Protein AF-A0A7X9I6V5-F1 (afdb_monomer_lite)

Radius of gyration: 18.68 Å; chains: 1; bounding box: 33×69×33 Å

Foldseek 3Di:
DDDPPDPPPDPVVVVVVVVVVVVDALLDLVLLVVLLVV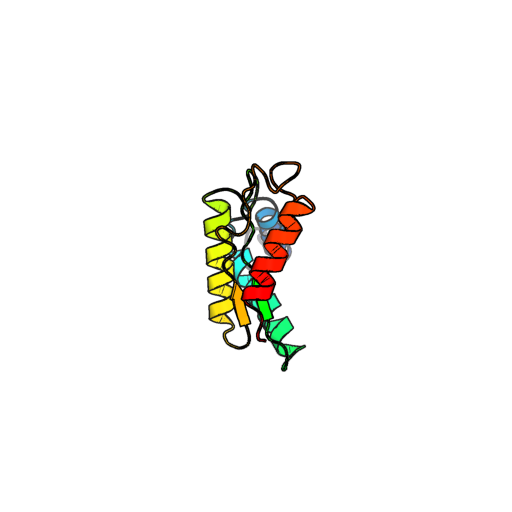VLVCCVVCVPDQAEQEQAAAFPDDCNYDPSSVNNLVSSVVSQVVNDPSYDYDYNPPLDDLVPQAPHRHHGDPNSVVSVVVSVVVVDDD

Structure (mmCIF, N/CA/C/O backbone):
data_AF-A0A7X9I6V5-F1
#
_entry.id   AF-A0A7X9I6V5-F1
#
loop_
_atom_site.group_PDB
_atom_site.id
_atom_site.type_symbol
_atom_site.label_atom_id
_atom_site.label_alt_id
_atom_site.label_comp_id
_atom_site.label_asym_id
_atom_site.label_entity_id
_atom_site.label_seq_id
_ato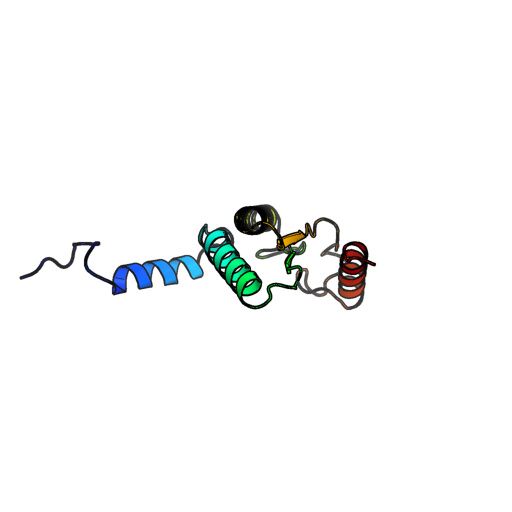m_site.pdbx_PDB_ins_code
_atom_site.Cartn_x
_atom_site.Cartn_y
_atom_site.Cartn_z
_atom_site.occupancy
_atom_site.B_iso_or_equiv
_atom_site.auth_seq_id
_atom_site.auth_comp_id
_atom_site.auth_asym_id
_atom_site.auth_atom_id
_atom_site.pdbx_PDB_model_num
ATOM 1 N N . MET A 1 1 ? -5.357 53.807 0.849 1.00 39.34 1 MET A N 1
ATOM 2 C CA . MET A 1 1 ? -4.811 52.724 0.004 1.00 39.34 1 MET A CA 1
ATOM 3 C C . MET A 1 1 ? -4.428 51.590 0.936 1.00 39.34 1 MET A C 1
ATOM 5 O O . MET A 1 1 ? -3.687 51.836 1.874 1.00 39.34 1 MET A O 1
ATOM 9 N N . LYS A 1 2 ? -5.059 50.422 0.787 1.00 41.31 2 LYS A N 1
ATOM 10 C CA . LYS A 1 2 ? -4.875 49.262 1.670 1.00 41.31 2 LYS A CA 1
ATOM 11 C C . LYS A 1 2 ? -3.719 48.432 1.102 1.00 41.31 2 LYS A C 1
ATOM 13 O O . LYS A 1 2 ? -3.778 48.085 -0.073 1.00 41.31 2 LYS A O 1
ATOM 18 N N . ASN A 1 3 ? -2.673 48.203 1.897 1.00 32.75 3 ASN A N 1
ATOM 19 C CA . ASN A 1 3 ? -1.486 47.448 1.487 1.00 32.75 3 ASN A CA 1
ATOM 20 C C . ASN A 1 3 ? -1.886 46.034 1.041 1.00 32.75 3 ASN A C 1
ATOM 22 O O . ASN A 1 3 ? -2.624 45.350 1.747 1.00 32.75 3 ASN A O 1
ATOM 26 N N . ILE A 1 4 ? -1.419 45.635 -0.142 1.00 41.34 4 ILE A N 1
ATOM 27 C CA . ILE A 1 4 ? -1.710 44.349 -0.801 1.00 41.34 4 ILE A CA 1
ATOM 28 C C . ILE A 1 4 ? -0.804 43.216 -0.266 1.00 41.34 4 ILE A C 1
ATOM 30 O O . ILE A 1 4 ? -1.019 42.052 -0.589 1.00 41.34 4 ILE A O 1
ATOM 34 N N . ASP A 1 5 ? 0.131 43.539 0.631 1.00 47.31 5 ASP A N 1
ATOM 35 C CA . ASP A 1 5 ? 1.175 42.627 1.117 1.00 47.31 5 ASP A CA 1
ATOM 36 C C . ASP A 1 5 ? 0.881 42.004 2.497 1.00 47.31 5 ASP A C 1
ATOM 38 O O . ASP A 1 5 ? 1.791 41.493 3.144 1.00 47.31 5 ASP A O 1
ATOM 42 N N . ASP A 1 6 ? -0.368 42.046 2.978 1.00 43.84 6 ASP A N 1
ATOM 43 C CA . ASP A 1 6 ? -0.767 41.335 4.203 1.00 43.84 6 ASP A CA 1
ATOM 44 C C . ASP A 1 6 ? -1.229 39.898 3.867 1.00 43.84 6 ASP A C 1
ATOM 46 O O . ASP A 1 6 ? -2.333 39.718 3.328 1.00 43.84 6 ASP A O 1
ATOM 50 N N . PRO A 1 7 ? -0.427 38.862 4.190 1.00 45.81 7 PRO A N 1
ATOM 51 C CA . PRO A 1 7 ? -0.735 37.471 3.864 1.00 45.81 7 PRO A CA 1
ATOM 52 C C . PRO A 1 7 ? -1.932 36.901 4.641 1.00 45.81 7 PRO A C 1
ATOM 54 O O . PRO A 1 7 ?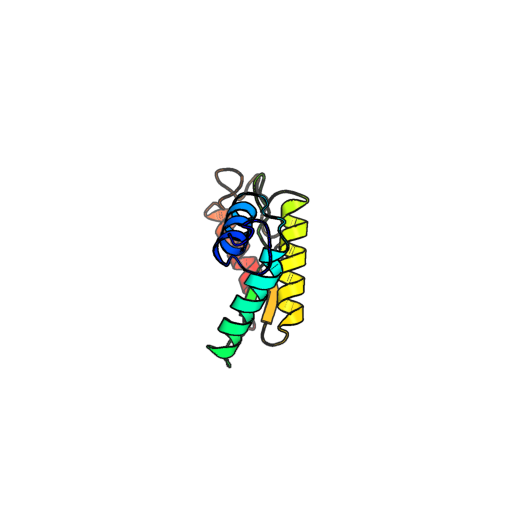 -2.369 35.796 4.332 1.00 45.81 7 PRO A O 1
ATOM 57 N N . HIS A 1 8 ? -2.503 37.626 5.610 1.00 45.81 8 HIS A N 1
ATOM 58 C CA . HIS A 1 8 ? -3.627 37.138 6.415 1.00 45.81 8 HIS A CA 1
ATOM 59 C C . HIS A 1 8 ? -5.012 37.533 5.888 1.00 45.81 8 HIS A C 1
ATOM 61 O O . HIS A 1 8 ? -6.016 37.198 6.514 1.00 45.81 8 HIS A O 1
ATOM 67 N N . THR A 1 9 ? -5.111 38.231 4.748 1.00 46.53 9 THR A N 1
ATOM 68 C CA . THR A 1 9 ? -6.411 38.760 4.279 1.00 46.53 9 THR A CA 1
ATOM 69 C C . THR A 1 9 ? -6.797 38.408 2.845 1.00 46.53 9 THR A C 1
ATOM 71 O O . THR A 1 9 ? -7.860 38.835 2.389 1.00 46.53 9 THR A O 1
ATOM 74 N N . ASN A 1 10 ? -5.997 37.607 2.132 1.00 38.09 10 ASN A N 1
ATOM 75 C CA . ASN A 1 10 ? -6.281 37.263 0.741 1.00 38.09 10 ASN A CA 1
ATOM 76 C C . ASN A 1 10 ? -6.536 35.751 0.552 1.00 38.09 10 ASN A C 1
ATOM 78 O O . ASN A 1 10 ? -5.581 34.991 0.381 1.00 38.09 10 ASN A O 1
ATOM 82 N N . PRO A 1 11 ? -7.807 35.297 0.510 1.00 46.66 11 PRO A N 1
ATOM 83 C CA . PRO A 1 11 ? -8.146 33.876 0.349 1.00 46.66 11 PRO A CA 1
ATOM 84 C C . PRO A 1 11 ? -7.688 33.291 -1.000 1.00 46.66 11 PRO A C 1
ATOM 86 O O . PRO A 1 11 ? -7.645 32.076 -1.180 1.00 46.66 11 PRO A O 1
ATOM 89 N N . ILE A 1 12 ? -7.305 34.144 -1.955 1.00 46.47 12 ILE A N 1
ATOM 90 C CA . ILE A 1 12 ? -6.786 33.740 -3.265 1.00 46.47 12 ILE A CA 1
ATOM 91 C C . ILE A 1 12 ? -5.308 33.310 -3.163 1.00 46.47 12 ILE A C 1
ATOM 93 O O . ILE A 1 12 ? -4.855 32.476 -3.949 1.00 46.47 12 ILE A O 1
ATOM 97 N N . PHE A 1 13 ? -4.561 33.815 -2.171 1.00 42.44 13 PHE A N 1
ATOM 98 C CA . PHE A 1 13 ? -3.150 33.469 -1.971 1.00 42.44 13 PHE A CA 1
ATOM 99 C C . PHE A 1 13 ? -2.994 32.070 -1.354 1.00 42.44 13 PHE A C 1
ATOM 101 O O . PHE A 1 13 ? -2.202 31.272 -1.853 1.00 42.44 13 PHE A O 1
ATOM 108 N N . GLU A 1 14 ? -3.829 31.710 -0.370 1.00 46.50 14 GLU A N 1
ATOM 109 C CA . GLU A 1 14 ? -3.887 30.340 0.173 1.00 46.50 14 GLU A CA 1
ATOM 110 C C . GLU A 1 14 ? -4.266 29.309 -0.901 1.00 46.50 14 GLU A C 1
ATOM 112 O O . GLU A 1 14 ? -3.618 28.268 -1.020 1.00 46.50 14 GLU A O 1
ATOM 117 N N . TYR A 1 15 ? -5.248 29.624 -1.753 1.00 38.84 15 TYR A N 1
ATOM 118 C CA . TYR A 1 15 ? -5.674 28.733 -2.840 1.00 38.84 15 TYR A CA 1
ATOM 119 C C . TYR A 1 15 ? -4.604 28.558 -3.934 1.00 38.84 15 TYR A C 1
ATOM 121 O O . TYR A 1 15 ? -4.494 27.494 -4.550 1.00 38.84 15 TYR A O 1
ATOM 129 N N . SER A 1 16 ? -3.811 29.601 -4.196 1.00 38.09 16 SER A N 1
ATOM 130 C CA . SER A 1 16 ? -2.712 29.576 -5.168 1.00 38.09 16 SER A CA 1
ATOM 131 C C . SER A 1 16 ? -1.530 28.744 -4.671 1.00 38.09 16 SER A C 1
ATOM 133 O O . SER A 1 16 ? -0.980 27.947 -5.431 1.00 38.09 16 SER A O 1
ATOM 135 N N . VAL A 1 17 ? -1.173 28.869 -3.387 1.00 47.75 17 VAL A N 1
ATOM 136 C CA . VAL A 1 17 ? -0.153 28.010 -2.773 1.00 47.75 17 VAL A CA 1
ATOM 137 C C . VAL A 1 17 ? -0.625 26.560 -2.816 1.00 47.75 17 VAL A C 1
ATOM 139 O O . VAL A 1 17 ? 0.104 25.728 -3.343 1.00 47.75 17 VAL A O 1
ATOM 142 N N . GLN A 1 18 ? -1.867 26.264 -2.406 1.00 45.59 18 GLN A N 1
ATOM 143 C CA . GLN A 1 18 ? -2.429 24.906 -2.453 1.00 45.59 18 GLN A CA 1
ATOM 144 C C . GLN A 1 18 ? -2.374 24.270 -3.850 1.00 45.59 18 GLN A C 1
ATOM 146 O O . GLN A 1 18 ? -2.016 23.100 -3.962 1.00 45.59 18 GLN A O 1
ATOM 151 N N . ARG A 1 19 ? -2.648 25.023 -4.926 1.00 43.41 19 ARG A N 1
ATOM 152 C CA . ARG A 1 19 ? -2.554 24.489 -6.298 1.00 43.41 19 ARG A CA 1
ATOM 153 C C . ARG A 1 19 ? -1.122 24.277 -6.790 1.00 43.41 19 ARG A C 1
ATOM 155 O O . ARG A 1 19 ? -0.899 23.312 -7.517 1.00 43.41 19 ARG A O 1
ATOM 162 N N . ASN A 1 20 ? -0.155 25.087 -6.359 1.00 40.56 20 ASN A N 1
ATOM 163 C CA . ASN A 1 20 ? 1.256 24.846 -6.683 1.00 40.56 20 ASN A CA 1
ATOM 164 C C . ASN A 1 20 ? 1.863 23.675 -5.891 1.00 40.56 20 ASN A C 1
ATOM 166 O O . ASN A 1 20 ? 2.753 23.006 -6.409 1.00 40.56 20 ASN A O 1
ATOM 170 N N . VAL A 1 21 ? 1.357 23.346 -4.693 1.00 46.50 21 VAL A N 1
ATOM 171 C CA . VAL A 1 21 ? 1.831 22.154 -3.953 1.00 46.50 21 VAL A CA 1
ATOM 172 C C . VAL A 1 21 ? 1.259 20.838 -4.494 1.00 46.50 21 VAL A C 1
ATOM 174 O O . VAL A 1 21 ? 1.801 19.775 -4.204 1.00 46.50 21 VAL A O 1
ATOM 177 N N . LEU A 1 22 ? 0.191 20.885 -5.300 1.00 44.47 22 LEU A N 1
ATOM 178 C CA . LEU A 1 22 ? -0.340 19.700 -5.987 1.00 44.47 22 LEU A CA 1
ATOM 179 C C . LEU A 1 22 ? 0.513 19.297 -7.201 1.00 44.47 22 LEU A C 1
ATOM 181 O O . LEU A 1 22 ? 0.520 18.123 -7.564 1.00 44.47 22 LEU A O 1
ATOM 185 N N . HIS A 1 23 ? 1.237 20.243 -7.813 1.00 46.56 23 HIS A N 1
ATOM 186 C CA . HIS A 1 23 ? 2.102 19.967 -8.967 1.00 46.56 23 HIS A CA 1
ATOM 187 C C . HIS A 1 23 ? 3.519 19.528 -8.565 1.00 46.56 23 HIS A C 1
ATOM 189 O O . HIS A 1 23 ? 4.199 18.856 -9.335 1.00 46.56 23 HIS A O 1
ATOM 195 N N . GLU A 1 24 ? 3.954 19.825 -7.338 1.00 46.44 24 GLU A N 1
ATOM 196 C CA . GLU A 1 24 ? 5.275 19.439 -6.849 1.00 46.44 24 GLU A CA 1
ATOM 197 C C . GLU A 1 24 ? 5.199 18.662 -5.535 1.00 46.44 24 GLU A C 1
ATOM 199 O O . GLU A 1 24 ? 5.291 19.198 -4.432 1.00 46.44 24 GLU A O 1
ATOM 204 N N . LYS A 1 25 ? 5.141 17.343 -5.720 1.00 51.81 25 LYS A N 1
ATOM 205 C CA . LYS A 1 25 ? 5.771 16.273 -4.936 1.00 51.81 25 LYS A CA 1
ATOM 206 C C . LYS A 1 25 ? 4.750 15.232 -4.471 1.00 51.81 25 LYS A C 1
ATOM 208 O O . LYS A 1 25 ? 4.013 15.487 -3.518 1.00 51.81 25 LYS A O 1
ATOM 213 N N . PRO A 1 26 ? 4.838 13.990 -4.990 1.00 54.66 26 PRO A N 1
ATOM 214 C CA . PRO A 1 26 ? 4.204 12.821 -4.374 1.00 54.66 26 PRO A CA 1
ATOM 215 C C . PRO A 1 26 ? 4.611 12.602 -2.900 1.00 54.66 26 PRO A C 1
ATOM 217 O O . PRO A 1 26 ? 4.078 11.731 -2.236 1.00 54.66 26 PRO A O 1
ATOM 220 N N . ASN A 1 27 ? 5.511 13.432 -2.360 1.00 56.06 27 ASN A N 1
ATOM 221 C CA . ASN A 1 27 ? 5.961 13.469 -0.977 1.00 56.06 27 ASN A CA 1
ATOM 222 C C . ASN A 1 27 ? 5.522 14.752 -0.244 1.00 56.06 27 ASN A C 1
ATOM 224 O O . ASN A 1 27 ? 6.192 15.180 0.694 1.00 56.06 27 ASN A O 1
ATOM 228 N N . SER A 1 28 ? 4.357 15.340 -0.537 1.00 66.25 28 SER A N 1
ATOM 229 C CA . SER A 1 28 ? 3.828 16.491 0.227 1.00 66.25 28 SER A CA 1
ATOM 230 C C . SER A 1 28 ? 2.985 16.105 1.467 1.00 66.25 28 SER A C 1
ATOM 232 O O . SER A 1 28 ? 2.154 15.200 1.345 1.00 66.25 28 SER A O 1
ATOM 234 N N . PRO A 1 29 ? 3.166 16.727 2.656 1.00 66.88 29 PRO A N 1
ATOM 235 C CA . PRO A 1 29 ? 2.386 16.446 3.876 1.00 66.88 29 PRO A CA 1
ATOM 236 C C . PRO A 1 29 ? 0.861 16.436 3.680 1.00 66.88 29 PRO A C 1
ATOM 238 O O . PRO A 1 29 ? 0.151 15.764 4.428 1.00 66.88 29 PRO A O 1
ATOM 241 N N . PHE A 1 30 ? 0.367 17.103 2.631 1.00 79.12 30 PHE A N 1
ATOM 242 C CA . PHE A 1 30 ? -1.031 17.049 2.201 1.00 79.12 30 PHE A CA 1
ATOM 243 C C . PHE A 1 30 ? -1.559 15.625 2.001 1.00 79.12 30 PHE A C 1
ATOM 245 O O . PHE A 1 30 ? -2.711 15.375 2.332 1.00 79.12 30 PHE A O 1
ATOM 252 N N . ILE A 1 31 ? -0.731 14.673 1.550 1.00 82.56 31 ILE A N 1
ATOM 253 C CA . ILE A 1 31 ? -1.173 13.283 1.367 1.00 82.56 31 ILE A CA 1
ATOM 254 C C . ILE A 1 31 ? -1.701 12.702 2.675 1.00 82.56 31 ILE A C 1
ATOM 256 O O . ILE A 1 31 ? -2.782 12.131 2.673 1.00 82.56 31 ILE A O 1
ATOM 260 N N . GLN A 1 32 ? -0.999 12.881 3.797 1.00 90.44 32 GLN A N 1
ATOM 261 C CA . GLN A 1 32 ? -1.457 12.325 5.072 1.00 90.44 32 GLN A CA 1
ATOM 262 C C . GLN A 1 32 ? -2.784 12.958 5.505 1.00 90.44 32 GLN A C 1
ATOM 264 O O . GLN A 1 32 ? -3.732 12.240 5.813 1.00 90.44 32 GLN A O 1
ATOM 269 N N . ALA A 1 33 ? -2.868 14.293 5.495 1.00 89.12 33 ALA A N 1
ATOM 270 C CA . ALA A 1 33 ? -4.054 15.018 5.952 1.00 89.12 33 ALA A CA 1
ATOM 271 C C . ALA A 1 33 ? -5.293 14.721 5.087 1.00 89.12 33 ALA A C 1
ATOM 273 O O . ALA A 1 33 ? -6.375 14.438 5.610 1.00 89.12 33 ALA A O 1
ATOM 274 N N . THR A 1 34 ? -5.137 14.733 3.760 1.00 90.31 34 THR A N 1
ATOM 275 C CA . THR A 1 34 ? -6.218 14.401 2.826 1.00 90.31 34 THR A CA 1
ATOM 276 C C . THR A 1 34 ? -6.628 12.937 2.955 1.00 90.31 34 THR A C 1
ATOM 278 O O . THR A 1 34 ? -7.820 12.645 3.017 1.00 90.31 34 THR A O 1
ATOM 281 N N . TYR A 1 35 ? -5.669 12.013 3.057 1.00 93.62 35 TYR A N 1
ATOM 282 C CA . TYR A 1 35 ? -5.977 10.591 3.200 1.00 93.62 35 TYR A CA 1
ATOM 283 C C . TYR A 1 35 ? -6.711 10.305 4.516 1.00 93.62 35 TYR A C 1
ATOM 285 O O . TYR A 1 35 ? -7.727 9.617 4.510 1.00 93.62 35 TYR A O 1
ATOM 293 N N . GLN A 1 36 ? -6.274 10.911 5.625 1.00 95.81 36 GLN A N 1
ATOM 294 C CA . GLN A 1 36 ? -6.950 10.821 6.922 1.00 95.81 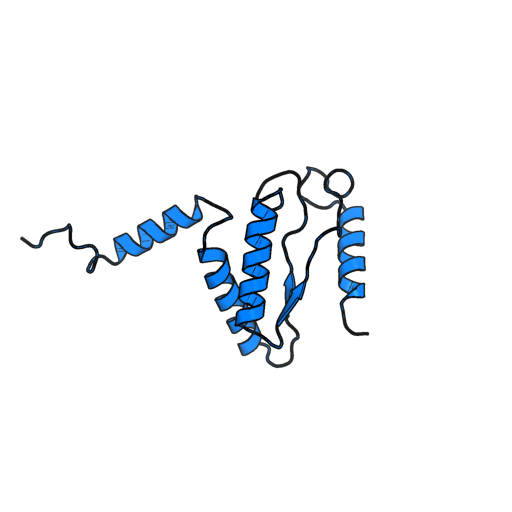36 GLN A CA 1
ATOM 295 C C . GLN A 1 36 ? -8.392 11.350 6.853 1.00 95.81 36 GLN A C 1
ATOM 297 O O . GLN A 1 36 ? -9.306 10.716 7.377 1.00 95.81 36 GLN A O 1
ATOM 302 N N . THR A 1 37 ? -8.615 12.475 6.167 1.00 96.06 37 THR A N 1
ATOM 303 C CA . THR A 1 37 ? -9.957 13.060 5.984 1.00 96.06 37 THR A CA 1
ATOM 304 C C . THR A 1 37 ? -10.876 12.127 5.191 1.00 96.06 37 THR A C 1
ATOM 306 O O . THR A 1 37 ? -12.023 11.891 5.578 1.00 96.06 37 THR A O 1
ATOM 309 N N . ASN A 1 38 ? -10.362 11.544 4.106 1.00 96.25 38 ASN A N 1
ATOM 310 C CA . ASN A 1 38 ? -11.108 10.594 3.284 1.00 96.25 38 ASN A CA 1
ATOM 311 C C . ASN A 1 38 ? -11.445 9.317 4.062 1.00 96.25 38 ASN A C 1
ATOM 313 O O . ASN A 1 38 ? -12.587 8.866 4.024 1.00 96.25 38 ASN A O 1
ATOM 317 N N . LEU A 1 39 ? -10.487 8.764 4.813 1.00 97.75 39 LEU A N 1
ATOM 318 C CA . LEU A 1 39 ? -10.719 7.606 5.678 1.00 97.75 39 LEU A CA 1
ATOM 319 C C . LEU A 1 39 ? -11.792 7.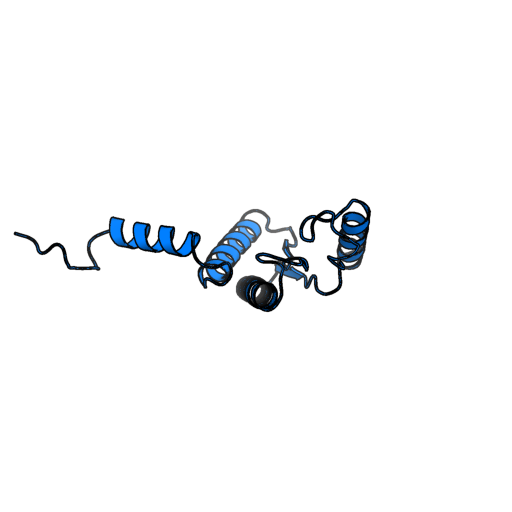891 6.734 1.00 97.75 39 LEU A C 1
ATOM 321 O O . LEU A 1 39 ? -12.707 7.089 6.891 1.00 97.75 39 LEU A O 1
ATOM 325 N N . GLY A 1 40 ? -11.736 9.047 7.402 1.00 97.94 40 GLY A N 1
ATOM 326 C CA . GLY A 1 40 ? -12.764 9.451 8.366 1.00 97.94 40 GLY A CA 1
ATOM 327 C C . GLY A 1 40 ? -14.158 9.555 7.737 1.00 97.94 40 GLY A C 1
ATOM 328 O O . GLY A 1 40 ? -15.137 9.102 8.325 1.00 97.94 40 GLY A O 1
ATOM 329 N N . THR A 1 41 ? -14.238 10.069 6.506 1.00 98.19 41 THR A N 1
ATOM 330 C CA . THR A 1 41 ? -15.493 10.147 5.737 1.00 98.19 41 THR A CA 1
ATOM 331 C C . THR A 1 41 ? -16.031 8.760 5.371 1.00 98.19 41 THR A C 1
ATOM 333 O O . THR A 1 41 ? -17.234 8.511 5.440 1.00 98.19 41 THR A O 1
ATOM 336 N N . LEU A 1 42 ? -15.153 7.826 4.994 1.00 98.06 42 LEU A N 1
ATOM 337 C CA . LEU A 1 42 ? -15.552 6.443 4.728 1.00 98.06 42 LEU A CA 1
ATOM 338 C C . LEU A 1 42 ? -16.072 5.764 6.000 1.0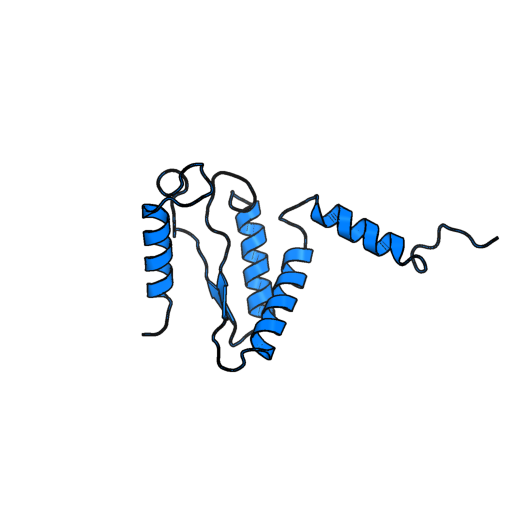0 98.06 42 LEU A C 1
ATOM 340 O O . LEU A 1 42 ? -17.121 5.128 5.948 1.00 98.06 42 LEU A O 1
ATOM 344 N N . VAL A 1 43 ? -15.393 5.945 7.139 1.00 98.25 43 VAL A N 1
ATOM 345 C CA . VAL A 1 43 ? -15.835 5.399 8.435 1.00 98.25 43 VAL A CA 1
ATOM 346 C C . VAL A 1 43 ? -17.216 5.942 8.807 1.00 98.25 43 VAL A C 1
ATOM 348 O O . VAL A 1 43 ? -18.088 5.166 9.195 1.00 98.25 43 VAL A O 1
ATOM 351 N N . SER A 1 44 ? -17.453 7.251 8.653 1.00 97.75 44 SER A N 1
ATOM 352 C CA . SER A 1 44 ? -18.743 7.855 9.011 1.00 97.75 44 SER A CA 1
ATOM 353 C C . SER A 1 44 ? -19.895 7.367 8.132 1.00 97.75 44 SER A C 1
ATOM 355 O O . SER A 1 44 ? -21.008 7.190 8.621 1.00 97.75 44 SER A O 1
ATOM 357 N N . ASN A 1 45 ? -19.636 7.145 6.842 1.00 98.12 45 ASN A N 1
ATOM 358 C CA . ASN A 1 45 ? -20.664 6.749 5.876 1.00 98.12 45 ASN A CA 1
ATOM 359 C C . ASN A 1 45 ? -20.890 5.232 5.822 1.00 98.12 45 ASN A C 1
ATOM 361 O O . ASN A 1 45 ? -21.924 4.780 5.327 1.00 98.12 45 ASN A O 1
ATOM 365 N N . HIS A 1 46 ? -19.943 4.443 6.334 1.00 97.38 46 HIS A N 1
ATOM 366 C CA . HIS A 1 46 ? -19.978 2.984 6.310 1.00 97.38 46 HIS A CA 1
ATOM 367 C C . HIS A 1 46 ? -19.617 2.395 7.686 1.00 97.38 46 HIS A C 1
ATOM 369 O O . HIS A 1 46 ? -18.614 1.694 7.810 1.00 97.38 46 HIS A O 1
ATOM 375 N N . PRO A 1 47 ? -20.442 2.616 8.727 1.00 95.19 47 PRO A N 1
ATOM 376 C CA . PRO A 1 47 ? -20.095 2.273 10.113 1.00 95.19 47 PRO A CA 1
ATOM 377 C C . PRO A 1 47 ? -19.890 0.771 10.370 1.00 95.19 47 PRO A C 1
ATOM 379 O O . PRO A 1 47 ? -19.278 0.398 11.365 1.00 95.19 47 PRO A O 1
ATOM 382 N N . ASN A 1 48 ? -20.385 -0.090 9.474 1.00 95.81 48 ASN A N 1
ATOM 383 C CA . ASN A 1 48 ? -20.249 -1.546 9.567 1.00 95.81 48 ASN A CA 1
ATOM 384 C C . ASN A 1 48 ? -19.165 -2.114 8.634 1.00 95.81 48 ASN A C 1
ATOM 386 O O . ASN A 1 48 ? -19.022 -3.331 8.544 1.00 95.81 48 ASN A O 1
ATOM 390 N N . ALA A 1 49 ? -18.449 -1.266 7.889 1.00 96.62 49 ALA A N 1
ATOM 391 C CA . ALA A 1 49 ? -17.414 -1.708 6.963 1.00 96.62 49 ALA A CA 1
ATOM 392 C C . ALA A 1 49 ? -16.032 -1.682 7.624 1.00 96.62 49 ALA A C 1
ATOM 394 O O . ALA A 1 49 ? -15.663 -0.719 8.296 1.00 96.62 49 ALA A O 1
ATOM 395 N N . THR A 1 50 ? -15.229 -2.709 7.355 1.00 97.12 50 THR A N 1
ATOM 396 C CA . THR A 1 50 ? -13.775 -2.628 7.526 1.00 97.12 50 THR A CA 1
ATOM 397 C C . THR A 1 50 ? -13.184 -1.888 6.334 1.00 97.12 50 THR A C 1
ATOM 399 O O . THR A 1 50 ? -13.481 -2.215 5.184 1.00 97.12 50 THR A O 1
ATOM 402 N N . ILE A 1 51 ? -12.345 -0.887 6.596 1.00 97.88 51 ILE A N 1
ATOM 403 C CA . ILE A 1 51 ? -11.733 -0.067 5.546 1.00 97.88 51 ILE A CA 1
ATOM 404 C C . ILE A 1 51 ? -10.259 -0.437 5.435 1.00 97.88 51 ILE A C 1
ATOM 406 O O . ILE A 1 51 ? -9.481 -0.203 6.355 1.00 97.88 51 ILE A O 1
ATOM 410 N N . TYR A 1 52 ? -9.867 -0.986 4.289 1.00 97.69 52 TYR A N 1
ATOM 411 C CA . TYR A 1 52 ? -8.485 -1.372 4.016 1.00 97.69 52 TYR A CA 1
ATOM 412 C C . TYR A 1 52 ? -7.739 -0.230 3.319 1.00 97.69 52 TYR A C 1
ATOM 414 O O . TYR A 1 52 ? -7.933 0.040 2.135 1.00 97.69 52 TYR A O 1
ATOM 422 N N . ALA A 1 53 ? -6.877 0.454 4.065 1.00 97.56 53 ALA A N 1
ATOM 423 C CA . ALA A 1 53 ? -6.011 1.511 3.566 1.00 97.56 53 ALA A CA 1
ATOM 424 C C . ALA A 1 53 ? -4.745 0.900 2.946 1.00 97.56 53 ALA A C 1
ATOM 426 O O . ALA A 1 53 ? -3.752 0.670 3.637 1.00 97.56 53 ALA A O 1
ATOM 427 N N . MET A 1 54 ? -4.782 0.619 1.645 1.00 96.81 54 MET A N 1
ATOM 428 C CA . MET A 1 54 ? -3.666 -0.017 0.941 1.00 96.81 54 MET A CA 1
ATOM 429 C C . MET A 1 54 ? -2.504 0.944 0.675 1.00 96.81 54 MET A C 1
ATOM 431 O O . MET A 1 54 ? -2.703 2.063 0.202 1.00 96.81 54 MET A O 1
ATOM 435 N N . GLY A 1 55 ? -1.279 0.483 0.929 1.00 95.38 55 GLY A N 1
ATOM 436 C CA . GLY A 1 55 ? -0.067 1.147 0.461 1.00 95.38 55 GLY A CA 1
ATOM 437 C C . GLY A 1 55 ? 0.096 1.058 -1.061 1.00 95.38 55 GLY A C 1
ATOM 438 O O . GLY A 1 55 ? -0.418 0.157 -1.723 1.00 95.38 55 GLY A O 1
ATOM 439 N N . VAL A 1 56 ? 0.880 1.969 -1.629 1.00 95.00 56 VAL A N 1
ATOM 440 C CA . VAL A 1 56 ? 1.228 2.005 -3.053 1.00 95.00 56 VAL A CA 1
ATOM 441 C C . VAL A 1 56 ? 2.051 0.772 -3.429 1.00 95.00 56 VAL A C 1
ATOM 443 O O . VAL A 1 56 ? 3.011 0.418 -2.736 1.00 95.00 56 VAL A O 1
ATOM 446 N N . LEU A 1 57 ? 1.684 0.126 -4.536 1.00 97.06 57 LEU A N 1
ATOM 447 C CA . LEU A 1 57 ? 2.417 -1.000 -5.116 1.00 97.06 57 LEU A CA 1
ATOM 448 C C . LEU A 1 57 ? 3.825 -0.579 -5.558 1.00 97.06 57 LEU A C 1
ATOM 450 O O . LEU A 1 57 ? 4.081 0.588 -5.854 1.00 97.06 57 LEU A O 1
ATOM 454 N N . ASN A 1 58 ? 4.754 -1.532 -5.585 1.00 96.31 58 ASN A N 1
ATOM 455 C CA . ASN A 1 58 ? 6.092 -1.272 -6.107 1.00 96.31 58 ASN A CA 1
ATOM 456 C C . ASN A 1 58 ? 6.028 -0.948 -7.610 1.00 96.31 58 ASN A C 1
ATOM 458 O O . ASN A 1 58 ? 5.246 -1.564 -8.332 1.00 96.31 58 ASN A O 1
ATOM 462 N N . ALA A 1 59 ? 6.853 -0.011 -8.077 1.00 95.12 59 ALA A N 1
ATOM 463 C CA . ALA A 1 59 ? 6.968 0.371 -9.484 1.00 95.12 59 ALA A CA 1
ATOM 464 C C . ALA A 1 59 ? 8.402 0.821 -9.811 1.00 95.12 59 ALA A C 1
ATOM 466 O O . ALA A 1 59 ? 9.182 1.156 -8.920 1.00 95.12 59 ALA A O 1
ATOM 467 N N . THR A 1 60 ? 8.754 0.876 -11.095 1.00 93.50 60 THR A N 1
ATOM 468 C CA . THR A 1 60 ? 10.062 1.380 -11.553 1.00 93.50 60 THR A CA 1
ATOM 469 C C . THR A 1 60 ? 10.119 2.906 -11.654 1.00 93.50 60 THR A C 1
ATOM 471 O O . THR A 1 60 ? 11.201 3.469 -11.808 1.00 93.50 60 THR A O 1
ATOM 474 N N . SER A 1 61 ? 8.977 3.597 -11.565 1.00 88.50 61 SER A N 1
ATOM 475 C CA . SER A 1 61 ? 8.903 5.057 -11.661 1.00 88.50 61 SER A CA 1
ATOM 476 C C . SER A 1 61 ? 7.751 5.657 -10.842 1.00 88.50 61 SER A C 1
ATOM 478 O O . SER A 1 61 ? 6.908 4.950 -10.284 1.00 88.50 61 SER A O 1
ATOM 480 N N . GLY A 1 62 ? 7.729 6.991 -10.749 1.00 83.31 62 GLY A N 1
ATOM 481 C CA . GLY A 1 62 ? 6.657 7.744 -10.098 1.00 83.31 62 GLY A CA 1
ATOM 482 C C . GLY A 1 62 ? 6.528 7.475 -8.595 1.00 83.31 62 GLY A C 1
ATOM 483 O O . GLY A 1 62 ? 7.505 7.198 -7.901 1.00 83.31 62 GLY A O 1
ATOM 484 N N . GLY A 1 63 ? 5.295 7.568 -8.087 1.00 79.19 63 GLY A N 1
ATOM 485 C CA . GLY A 1 63 ? 4.975 7.374 -6.667 1.00 79.19 63 GLY A CA 1
ATOM 486 C C . GLY A 1 63 ? 5.252 5.965 -6.129 1.00 79.19 63 GLY A C 1
ATOM 487 O O . GLY A 1 63 ? 5.327 5.789 -4.919 1.00 79.19 63 GLY A O 1
ATOM 488 N N . GLY A 1 64 ? 5.415 4.969 -7.005 1.00 81.56 64 GLY A N 1
ATOM 489 C CA . GLY A 1 64 ? 5.699 3.582 -6.625 1.00 81.56 64 GLY A CA 1
ATOM 490 C C . GLY A 1 64 ? 7.189 3.238 -6.551 1.00 81.56 64 GLY A C 1
ATOM 491 O O . GLY A 1 64 ? 7.524 2.124 -6.156 1.00 81.56 64 GLY A O 1
ATOM 492 N N . ALA A 1 65 ? 8.087 4.173 -6.874 1.00 88.12 65 ALA A N 1
ATOM 493 C CA . ALA A 1 65 ? 9.524 3.917 -6.891 1.00 88.12 65 ALA A CA 1
ATOM 494 C C . ALA A 1 65 ? 10.239 4.387 -5.614 1.00 88.12 65 ALA A C 1
ATOM 496 O O . ALA A 1 65 ? 10.075 5.525 -5.160 1.00 88.12 65 ALA A O 1
ATOM 497 N N . GLY A 1 66 ? 11.100 3.514 -5.081 1.00 88.25 66 GLY A N 1
ATOM 498 C CA . GLY A 1 66 ? 12.125 3.845 -4.086 1.00 88.25 66 GLY A CA 1
ATOM 499 C C . GLY A 1 66 ? 11.621 4.640 -2.875 1.00 88.25 66 GLY A C 1
ATOM 500 O O . GLY A 1 66 ? 10.591 4.327 -2.280 1.00 88.25 66 GLY A O 1
ATOM 501 N N . GLU A 1 67 ? 12.364 5.689 -2.511 1.00 84.00 67 GLU A N 1
ATOM 502 C CA . GLU A 1 67 ? 12.085 6.541 -1.346 1.00 84.00 67 GLU A CA 1
ATOM 503 C C . GLU A 1 67 ? 10.713 7.231 -1.410 1.00 84.00 67 GLU A C 1
ATOM 505 O O . GLU A 1 67 ? 10.071 7.441 -0.379 1.00 84.00 67 GLU A O 1
ATOM 510 N N . THR A 1 68 ? 10.225 7.538 -2.615 1.00 87.38 68 THR A N 1
ATOM 511 C CA . THR A 1 68 ? 8.905 8.154 -2.805 1.00 87.38 68 THR A CA 1
ATOM 512 C C . THR A 1 68 ? 7.801 7.202 -2.360 1.00 87.38 68 THR A C 1
ATOM 514 O O . THR A 1 68 ? 6.942 7.590 -1.569 1.00 87.38 68 THR A O 1
ATOM 517 N N . ARG A 1 69 ? 7.874 5.926 -2.762 1.00 91.81 69 ARG A N 1
ATOM 518 C CA . ARG A 1 69 ? 6.939 4.897 -2.288 1.00 91.81 69 ARG A CA 1
ATOM 519 C C . ARG A 1 69 ? 6.995 4.751 -0.776 1.00 91.81 69 ARG A C 1
ATOM 521 O O . ARG A 1 69 ? 5.953 4.755 -0.126 1.00 91.81 69 ARG A O 1
ATOM 528 N N . THR A 1 70 ? 8.199 4.647 -0.215 1.00 91.75 70 THR A N 1
ATOM 529 C CA . THR A 1 70 ? 8.388 4.525 1.238 1.00 91.75 70 THR A CA 1
ATOM 530 C C . THR A 1 70 ? 7.753 5.703 1.979 1.00 91.75 70 THR A C 1
ATOM 532 O O . THR A 1 70 ? 7.036 5.504 2.959 1.00 91.75 70 THR A O 1
ATOM 535 N N . THR A 1 71 ? 7.943 6.923 1.476 1.00 91.44 71 THR A N 1
ATOM 536 C CA . THR A 1 71 ? 7.387 8.145 2.070 1.00 91.44 71 THR A CA 1
ATOM 537 C C . THR A 1 71 ? 5.861 8.190 1.982 1.00 91.44 71 THR A C 1
ATOM 539 O O . THR A 1 71 ? 5.202 8.507 2.975 1.00 91.44 71 THR A O 1
ATOM 542 N N . ILE A 1 72 ? 5.276 7.858 0.825 1.00 91.56 72 ILE A N 1
ATOM 543 C CA . ILE A 1 72 ? 3.816 7.804 0.666 1.00 91.56 72 ILE A CA 1
ATOM 544 C C . ILE A 1 72 ? 3.217 6.740 1.587 1.00 91.56 72 ILE A C 1
ATOM 546 O O . ILE A 1 72 ? 2.274 7.031 2.322 1.00 91.56 72 ILE A O 1
ATOM 550 N N . ASN A 1 73 ? 3.781 5.533 1.599 1.00 95.00 73 ASN A N 1
ATOM 551 C CA . ASN A 1 73 ? 3.269 4.425 2.405 1.00 95.00 73 ASN A CA 1
ATOM 552 C C . ASN A 1 73 ? 3.357 4.721 3.904 1.00 95.00 73 ASN A C 1
ATOM 554 O O . ASN A 1 73 ? 2.403 4.453 4.634 1.00 95.00 73 ASN A O 1
ATOM 558 N N . GLY A 1 74 ? 4.436 5.367 4.357 1.00 95.19 74 GLY A N 1
ATOM 559 C CA . GLY A 1 74 ? 4.547 5.844 5.737 1.00 95.19 74 GLY A CA 1
ATOM 560 C C . GLY A 1 74 ? 3.425 6.815 6.119 1.00 95.19 74 GLY A C 1
ATOM 561 O O . GLY A 1 74 ? 2.886 6.746 7.221 1.00 95.19 74 GLY A O 1
ATOM 562 N N . ARG A 1 75 ? 2.999 7.677 5.191 1.00 94.19 75 ARG A N 1
ATOM 563 C CA . ARG A 1 75 ? 1.909 8.639 5.422 1.00 94.19 75 ARG A CA 1
ATOM 564 C C . ARG A 1 75 ? 0.527 8.019 5.373 1.00 94.19 75 ARG A C 1
ATOM 566 O O . ARG A 1 75 ? -0.318 8.406 6.172 1.00 94.19 75 ARG A O 1
ATOM 573 N N . ILE A 1 76 ? 0.301 7.066 4.472 1.00 95.56 76 ILE A N 1
ATOM 574 C CA . ILE A 1 76 ? -0.937 6.277 4.439 1.00 95.56 76 ILE A CA 1
ATOM 575 C C . ILE A 1 76 ? -1.082 5.509 5.758 1.00 95.56 76 ILE A C 1
ATOM 577 O O . ILE A 1 76 ? -2.138 5.563 6.384 1.00 95.56 76 ILE A O 1
ATOM 581 N N . SER A 1 77 ? -0.007 4.864 6.219 1.00 97.31 77 SER A N 1
ATOM 582 C CA . SER A 1 77 ? 0.022 4.145 7.496 1.00 97.31 77 SER A CA 1
ATOM 583 C C . SER A 1 77 ? -0.239 5.072 8.691 1.00 97.31 77 SER A C 1
ATOM 585 O O . SER A 1 77 ? -1.085 4.774 9.539 1.00 97.31 77 SER A O 1
ATOM 587 N N . ALA A 1 78 ? 0.403 6.245 8.728 1.00 96.31 78 ALA A N 1
ATOM 588 C CA . ALA A 1 78 ? 0.167 7.246 9.769 1.00 96.31 78 ALA A CA 1
ATOM 589 C C . ALA A 1 78 ? -1.281 7.772 9.760 1.00 96.31 78 ALA A C 1
ATOM 591 O O . ALA A 1 78 ? -1.892 7.899 10.819 1.00 96.31 78 ALA A O 1
ATOM 592 N N . ALA A 1 79 ? -1.853 8.030 8.579 1.00 95.94 79 ALA A N 1
ATOM 593 C CA . ALA A 1 79 ? -3.247 8.447 8.432 1.00 95.94 79 ALA A CA 1
ATOM 594 C C . ALA A 1 79 ? -4.226 7.366 8.918 1.00 95.94 79 ALA A C 1
ATOM 596 O O . ALA A 1 79 ? -5.148 7.672 9.670 1.00 95.94 79 ALA A O 1
ATOM 597 N N . ALA A 1 80 ? -4.010 6.103 8.535 1.00 97.81 80 ALA A N 1
ATOM 598 C CA . ALA A 1 80 ? -4.822 4.975 8.989 1.00 97.81 80 ALA A CA 1
ATOM 599 C C . ALA A 1 80 ? -4.759 4.807 10.514 1.00 97.81 80 ALA A C 1
ATOM 601 O O . ALA A 1 80 ? -5.793 4.673 11.163 1.00 97.81 80 ALA A O 1
ATOM 602 N N . THR A 1 81 ? -3.557 4.905 11.091 1.00 98.00 81 THR A N 1
ATOM 603 C CA . THR A 1 81 ? -3.346 4.851 12.547 1.00 98.00 81 THR A CA 1
ATOM 604 C C . THR A 1 81 ? -4.074 5.988 13.267 1.00 98.00 81 THR A C 1
ATOM 606 O O . THR A 1 81 ? -4.670 5.759 14.315 1.00 98.00 81 THR A O 1
ATOM 609 N N . ALA A 1 82 ? -4.059 7.201 12.704 1.00 97.12 82 ALA A N 1
ATOM 610 C CA . ALA A 1 82 ? -4.727 8.361 13.290 1.00 97.12 82 ALA A CA 1
ATOM 611 C C . ALA A 1 82 ? -6.262 8.246 13.286 1.00 97.12 82 ALA A C 1
ATOM 613 O O . ALA A 1 82 ? -6.901 8.749 14.207 1.00 97.12 82 ALA A O 1
ATOM 614 N N . VAL A 1 83 ? -6.857 7.595 12.276 1.00 97.75 83 VAL A N 1
ATOM 615 C CA . VAL A 1 83 ? -8.305 7.307 12.262 1.00 97.75 83 VAL A CA 1
ATOM 616 C C . VAL A 1 83 ? -8.651 6.153 13.205 1.00 97.75 83 VAL A C 1
ATOM 618 O O . VAL A 1 83 ? -9.649 6.224 13.917 1.00 97.75 83 VAL A O 1
ATOM 621 N N . GLY A 1 84 ? -7.817 5.112 13.243 1.00 96.62 84 GLY A N 1
ATOM 622 C CA . GLY A 1 84 ? -8.039 3.933 14.073 1.00 96.62 84 GLY A CA 1
ATOM 623 C C . GLY A 1 84 ? -9.128 3.002 13.530 1.00 96.62 84 GLY A C 1
ATOM 624 O O . GLY A 1 84 ? -9.530 3.079 12.369 1.00 96.62 84 GLY A O 1
ATOM 625 N N . SER A 1 85 ? -9.592 2.076 14.374 1.00 94.50 85 SER A N 1
ATOM 626 C CA . SER A 1 85 ? -10.614 1.084 14.006 1.00 94.50 85 SER A CA 1
ATOM 627 C C . SER A 1 85 ? -11.903 1.762 13.504 1.00 94.50 85 SER A C 1
ATOM 629 O O . SER A 1 85 ? -12.360 2.703 14.158 1.00 94.50 85 SER A O 1
ATOM 631 N N . PRO A 1 86 ? -12.512 1.313 12.383 1.00 96.12 86 PRO A N 1
ATOM 632 C CA . PRO A 1 86 ? -12.288 0.041 11.679 1.00 96.12 86 PRO A CA 1
ATOM 633 C C . PRO A 1 86 ? -11.301 0.105 10.492 1.00 96.12 86 PRO A C 1
ATOM 635 O O . PRO A 1 86 ? -11.383 -0.721 9.578 1.00 96.12 86 PRO A O 1
ATOM 638 N N . VAL A 1 87 ? -10.383 1.077 10.456 1.00 98.19 87 VAL A N 1
ATOM 639 C CA . VAL A 1 87 ? -9.383 1.191 9.383 1.00 98.19 87 VAL A CA 1
ATOM 640 C C . VAL A 1 87 ? -8.189 0.266 9.636 1.00 98.19 87 VAL A C 1
ATOM 642 O O . VAL A 1 87 ? -7.602 0.269 10.716 1.00 98.19 87 VAL A O 1
ATOM 645 N N . VAL A 1 88 ? -7.789 -0.487 8.609 1.00 97.38 88 VAL A N 1
ATOM 646 C CA . VAL A 1 88 ? -6.627 -1.385 8.616 1.00 97.38 88 VAL A CA 1
ATOM 647 C C . VAL A 1 88 ? -5.654 -0.955 7.523 1.00 97.38 88 VAL A C 1
ATOM 649 O O . VAL A 1 88 ? -6.009 -0.935 6.345 1.00 97.38 88 VAL A O 1
ATOM 652 N N . TYR A 1 89 ? -4.419 -0.615 7.895 1.00 97.88 89 TYR A N 1
ATOM 653 C CA . TYR A 1 89 ? -3.357 -0.383 6.915 1.00 97.88 89 TYR A CA 1
ATOM 654 C C . TYR A 1 89 ? -2.891 -1.711 6.307 1.00 97.88 89 TYR A C 1
ATOM 656 O O . TYR A 1 89 ? -2.629 -2.667 7.034 1.00 97.88 89 TYR A O 1
ATOM 664 N N . VAL A 1 90 ? -2.758 -1.751 4.980 1.00 98.12 90 VAL A N 1
ATOM 665 C CA . VAL A 1 90 ? -2.269 -2.920 4.239 1.00 98.12 90 VAL A CA 1
ATOM 666 C C . VAL A 1 90 ? -0.926 -2.587 3.598 1.00 98.12 90 VAL A C 1
ATOM 668 O O . VAL A 1 90 ? -0.858 -1.796 2.654 1.00 98.12 90 VAL A O 1
ATOM 671 N N . ASP A 1 91 ? 0.144 -3.203 4.104 1.00 96.94 91 ASP A N 1
ATOM 672 C CA . ASP A 1 91 ? 1.469 -3.118 3.490 1.00 96.94 91 ASP A CA 1
ATOM 673 C C . ASP A 1 91 ? 1.529 -3.994 2.234 1.00 96.94 91 ASP A C 1
ATOM 675 O O . ASP A 1 91 ? 1.356 -5.212 2.282 1.00 96.94 91 ASP A O 1
ATOM 679 N N . THR A 1 92 ? 1.795 -3.352 1.100 1.00 97.75 92 THR A N 1
ATOM 680 C CA . THR A 1 92 ? 1.867 -3.984 -0.221 1.00 97.75 92 THR A CA 1
ATOM 681 C C . THR A 1 92 ? 3.288 -4.370 -0.632 1.00 97.75 92 THR A C 1
ATOM 683 O O . THR A 1 92 ? 3.566 -4.667 -1.797 1.00 97.75 92 THR A O 1
ATOM 686 N N . THR A 1 93 ? 4.236 -4.322 0.303 1.00 95.62 93 THR A N 1
ATOM 687 C CA . THR A 1 93 ? 5.629 -4.692 0.050 1.00 95.62 93 THR A CA 1
ATOM 688 C C . THR A 1 93 ? 5.738 -6.165 -0.343 1.00 95.62 93 THR A C 1
ATOM 690 O O . THR A 1 93 ? 5.202 -7.046 0.319 1.00 95.62 93 THR A O 1
ATOM 693 N N . GLY A 1 94 ? 6.425 -6.426 -1.459 1.00 95.44 94 GLY A N 1
ATOM 694 C CA . GLY A 1 94 ? 6.635 -7.777 -1.985 1.00 95.44 94 GLY A CA 1
ATOM 695 C C . GLY A 1 94 ? 5.451 -8.381 -2.746 1.00 95.44 94 GLY A C 1
ATOM 696 O O . GLY A 1 94 ? 5.559 -9.518 -3.190 1.00 95.44 94 GLY A O 1
ATOM 697 N N . TRP A 1 95 ? 4.343 -7.654 -2.935 1.00 97.88 95 TRP A N 1
ATOM 698 C CA . TRP A 1 95 ? 3.166 -8.193 -3.635 1.00 97.88 95 TRP A CA 1
ATOM 699 C C . TRP A 1 95 ? 3.401 -8.416 -5.130 1.00 97.88 95 TRP A C 1
ATOM 701 O O . TRP A 1 95 ? 2.848 -9.348 -5.709 1.00 97.88 95 TRP A O 1
ATOM 711 N N . ILE A 1 96 ? 4.209 -7.557 -5.754 1.00 98.12 96 ILE A N 1
ATOM 712 C CA . ILE A 1 96 ? 4.564 -7.638 -7.172 1.00 98.12 96 ILE A CA 1
ATOM 713 C C . ILE A 1 96 ? 6.037 -7.284 -7.383 1.00 98.12 96 ILE A C 1
ATOM 715 O O . ILE A 1 96 ? 6.607 -6.473 -6.646 1.00 98.12 96 ILE A O 1
ATOM 719 N N . ASP A 1 97 ? 6.624 -7.854 -8.429 1.00 97.44 97 ASP A N 1
ATOM 720 C CA . ASP A 1 97 ? 7.894 -7.429 -9.007 1.00 97.44 97 ASP A CA 1
ATOM 721 C C . ASP A 1 97 ? 7.623 -6.594 -10.270 1.00 97.44 97 ASP A C 1
ATOM 723 O O . ASP A 1 97 ? 7.174 -7.142 -11.279 1.00 97.44 97 ASP A O 1
ATOM 727 N N . PRO A 1 98 ? 7.913 -5.281 -10.272 1.00 97.06 98 PRO A N 1
ATOM 728 C CA . PRO A 1 98 ? 7.658 -4.421 -11.422 1.00 97.06 98 PRO A CA 1
ATOM 729 C C . PRO A 1 98 ? 8.285 -4.922 -12.723 1.00 97.06 98 PRO A C 1
ATOM 731 O O . PRO A 1 98 ? 7.711 -4.702 -13.785 1.00 97.06 98 PRO A O 1
ATOM 734 N N . ALA A 1 99 ? 9.431 -5.605 -12.666 1.00 96.94 99 ALA A N 1
ATOM 735 C CA . ALA A 1 99 ? 10.125 -6.066 -13.865 1.00 96.94 99 ALA A CA 1
ATOM 736 C C . ALA A 1 99 ? 9.379 -7.189 -14.602 1.00 96.94 99 ALA A C 1
ATOM 738 O O . ALA A 1 99 ? 9.547 -7.343 -15.811 1.00 96.94 99 ALA A O 1
ATOM 739 N N . THR A 1 100 ? 8.574 -7.979 -13.889 1.00 98.00 100 THR A N 1
ATOM 740 C CA . THR A 1 100 ? 7.920 -9.180 -14.431 1.00 98.00 100 THR A CA 1
ATOM 741 C C . THR A 1 100 ? 6.396 -9.117 -14.365 1.00 98.00 100 THR A C 1
ATOM 743 O O . THR A 1 100 ? 5.713 -9.731 -15.183 1.00 98.00 100 THR A O 1
ATOM 746 N N . ASP A 1 101 ? 5.852 -8.333 -13.437 1.00 98.50 101 ASP A N 1
ATOM 747 C CA . ASP A 1 101 ? 4.422 -8.267 -13.150 1.00 98.50 101 ASP A CA 1
ATOM 748 C C . ASP A 1 101 ? 3.738 -7.032 -13.737 1.00 98.50 101 ASP A C 1
ATOM 750 O O . ASP A 1 101 ? 2.521 -6.915 -13.614 1.00 98.50 101 ASP A O 1
ATOM 754 N N . THR A 1 102 ? 4.466 -6.130 -14.404 1.00 98.25 102 THR A N 1
ATOM 755 C CA . THR A 1 102 ? 3.904 -4.928 -15.046 1.00 98.25 102 THR A CA 1
ATOM 756 C C . THR A 1 102 ? 4.234 -4.867 -16.536 1.00 98.25 102 THR A C 1
ATOM 758 O O . THR A 1 102 ? 5.216 -5.452 -16.985 1.00 98.25 102 THR A O 1
ATOM 761 N N . SER A 1 103 ? 3.399 -4.185 -17.325 1.00 97.56 103 SER A N 1
ATOM 762 C CA . SER A 1 103 ? 3.624 -4.041 -18.773 1.00 97.56 103 SER A CA 1
ATOM 763 C C . SER A 1 103 ? 4.612 -2.930 -19.129 1.00 97.56 103 SER A C 1
ATOM 765 O O . SER A 1 103 ? 5.166 -2.930 -20.223 1.00 97.56 103 SER A O 1
ATOM 767 N N . ASP A 1 104 ? 4.802 -1.965 -18.232 1.00 95.94 104 ASP A N 1
ATOM 768 C CA . ASP A 1 104 ? 5.571 -0.739 -18.476 1.00 95.94 104 ASP A CA 1
ATOM 769 C C . ASP A 1 104 ? 6.394 -0.282 -17.260 1.00 95.94 104 ASP A C 1
ATOM 771 O O . ASP A 1 104 ? 6.877 0.848 -17.207 1.00 95.94 104 ASP A O 1
ATOM 775 N N . GLY A 1 105 ? 6.552 -1.151 -16.262 1.00 95.75 105 GLY A N 1
ATOM 776 C CA . GLY A 1 105 ? 7.196 -0.826 -14.994 1.00 95.75 105 GLY A CA 1
ATOM 777 C C . GLY A 1 105 ? 6.258 -0.223 -13.942 1.00 95.75 105 GLY A C 1
ATOM 778 O O . GLY A 1 105 ? 6.697 -0.024 -12.808 1.00 95.75 105 GLY A O 1
ATOM 779 N N . VAL A 1 106 ? 4.993 0.071 -14.274 1.00 95.69 106 VAL A N 1
ATOM 780 C CA . VAL A 1 106 ? 4.026 0.720 -13.368 1.00 95.69 106 VAL A CA 1
ATOM 781 C C . VAL A 1 106 ? 2.689 -0.022 -13.315 1.00 95.69 106 VAL A C 1
ATOM 783 O O . VAL A 1 106 ? 2.172 -0.270 -12.228 1.00 95.69 106 VAL A O 1
ATOM 786 N N . HIS A 1 107 ? 2.117 -0.384 -14.462 1.00 96.38 107 HIS A N 1
ATOM 787 C CA . HIS A 1 107 ? 0.775 -0.955 -14.561 1.00 96.38 107 HIS A CA 1
ATOM 788 C C . HIS A 1 107 ? 0.823 -2.488 -14.552 1.00 96.38 107 HIS A C 1
ATOM 790 O O . HIS A 1 107 ? 1.406 -3.079 -15.468 1.00 96.38 107 HIS A O 1
ATOM 796 N N . PRO A 1 108 ? 0.215 -3.162 -13.552 1.00 97.88 108 PRO A N 1
ATOM 797 C CA . PRO A 1 108 ? 0.253 -4.615 -13.472 1.00 97.88 108 PRO A CA 1
ATOM 798 C C . PRO A 1 108 ? -0.365 -5.288 -14.701 1.00 97.88 108 PRO A C 1
ATOM 800 O O . PRO A 1 108 ? -1.453 -4.920 -15.149 1.00 97.88 108 PRO A O 1
ATOM 803 N N . THR A 1 109 ? 0.307 -6.319 -15.209 1.00 98.56 109 THR A N 1
ATOM 804 C CA . THR A 1 109 ? -0.250 -7.242 -16.203 1.00 98.56 109 THR A CA 1
ATOM 805 C C . THR A 1 109 ? -1.359 -8.089 -15.580 1.00 98.56 109 THR A C 1
ATOM 807 O O . THR A 1 109 ? -1.561 -8.082 -14.365 1.00 98.56 109 THR A O 1
ATOM 810 N N . ALA A 1 110 ? -2.044 -8.904 -16.386 1.00 98.50 110 ALA A N 1
ATOM 811 C CA . ALA A 1 110 ? -2.998 -9.882 -15.863 1.00 98.50 110 ALA A CA 1
ATOM 812 C C . ALA A 1 110 ? -2.373 -10.801 -14.791 1.00 98.50 110 ALA A C 1
ATOM 814 O O . ALA A 1 110 ? -3.001 -11.053 -13.767 1.00 98.50 110 ALA A O 1
ATOM 815 N N . ALA A 1 111 ? -1.126 -11.248 -14.978 1.00 98.19 111 ALA A N 1
ATOM 816 C CA . ALA A 1 111 ? -0.421 -12.063 -13.987 1.00 98.19 111 ALA A CA 1
ATOM 817 C C . ALA A 1 111 ? -0.111 -11.274 -12.702 1.00 98.19 111 ALA A C 1
ATOM 819 O O . ALA A 1 111 ? -0.322 -11.785 -11.602 1.00 98.19 111 ALA A O 1
ATOM 820 N N . GLY A 1 112 ? 0.304 -10.010 -12.829 1.00 98.44 112 GLY A N 1
ATOM 821 C CA . GLY A 1 112 ? 0.514 -9.126 -11.680 1.00 98.44 112 GLY A CA 1
ATOM 822 C C . GLY A 1 112 ? -0.770 -8.868 -10.887 1.00 98.44 112 GLY A C 1
ATOM 823 O O . GLY A 1 112 ? -0.764 -8.930 -9.660 1.00 98.44 112 GLY A O 1
ATOM 824 N N . GLN A 1 113 ? -1.899 -8.669 -11.574 1.00 98.44 113 GLN A N 1
ATOM 825 C CA . GLN A 1 113 ? -3.213 -8.528 -10.936 1.00 98.44 113 GLN A CA 1
ATOM 826 C C . GLN A 1 113 ? -3.614 -9.785 -10.148 1.00 98.44 113 GLN A C 1
ATOM 828 O O . GLN A 1 113 ? -4.174 -9.665 -9.059 1.00 98.44 113 GLN A O 1
ATOM 833 N N . LEU A 1 114 ? -3.299 -10.990 -10.644 1.00 98.56 114 LEU A N 1
ATOM 834 C CA . LEU A 1 114 ? -3.558 -12.235 -9.908 1.00 98.56 114 LEU A CA 1
ATOM 835 C C . LEU A 1 114 ? -2.756 -12.307 -8.602 1.00 98.56 114 LEU A C 1
ATOM 837 O O . LEU A 1 114 ? -3.319 -12.677 -7.576 1.00 98.56 114 LEU A O 1
ATOM 841 N N . LYS A 1 115 ? -1.487 -11.880 -8.605 1.00 98.50 115 LYS A N 1
ATOM 842 C CA . LYS A 1 115 ? -0.679 -11.810 -7.376 1.00 98.50 115 LYS A CA 1
ATOM 843 C C . LYS A 1 115 ? -1.253 -10.819 -6.364 1.00 98.50 115 LYS A C 1
ATOM 845 O O . LYS A 1 115 ? -1.367 -11.147 -5.187 1.00 98.50 115 LYS A O 1
ATOM 850 N N . ILE A 1 116 ? -1.669 -9.635 -6.826 1.00 98.31 116 ILE A N 1
ATOM 851 C CA . ILE A 1 116 ? -2.315 -8.618 -5.979 1.00 98.31 116 ILE A CA 1
ATOM 852 C C . ILE A 1 116 ? -3.605 -9.173 -5.366 1.00 98.31 116 ILE A C 1
ATOM 854 O O . ILE A 1 116 ? -3.832 -9.024 -4.167 1.00 98.31 116 ILE A O 1
ATOM 858 N N . ARG A 1 117 ? -4.436 -9.843 -6.175 1.00 97.88 117 ARG A N 1
ATOM 859 C CA . ARG A 1 117 ? -5.657 -10.514 -5.712 1.00 97.88 117 ARG A CA 1
ATOM 860 C C . ARG A 1 117 ? -5.343 -11.535 -4.621 1.00 97.88 117 ARG A C 1
ATOM 862 O O . ARG A 1 117 ? -5.994 -11.508 -3.583 1.00 97.88 117 ARG A O 1
ATOM 869 N N . ASP A 1 118 ? -4.383 -12.424 -4.851 1.00 98.06 118 ASP A N 1
ATOM 870 C CA . ASP A 1 118 ? -4.073 -13.518 -3.923 1.00 98.06 118 ASP A CA 1
ATOM 871 C C . ASP A 1 118 ? -3.527 -12.989 -2.593 1.00 98.06 118 ASP A C 1
ATOM 873 O O . ASP A 1 118 ? -3.943 -13.449 -1.529 1.00 98.06 118 ASP A O 1
ATOM 877 N N . ALA A 1 119 ? -2.679 -11.958 -2.645 1.00 97.62 119 ALA A N 1
ATOM 878 C CA . ALA A 1 119 ? -2.204 -11.262 -1.455 1.00 97.62 119 ALA A CA 1
ATOM 879 C C . ALA A 1 119 ? -3.349 -10.580 -0.686 1.00 97.62 119 ALA A C 1
ATOM 881 O O . ALA A 1 119 ? -3.397 -10.662 0.540 1.00 97.62 119 ALA A O 1
ATOM 882 N N . MET A 1 120 ? -4.304 -9.958 -1.388 1.00 96.06 120 MET A N 1
ATOM 883 C CA . MET A 1 120 ? -5.466 -9.337 -0.749 1.00 96.06 120 MET A CA 1
ATOM 884 C C . MET A 1 120 ? -6.395 -10.375 -0.111 1.00 96.06 120 MET A C 1
ATOM 886 O O . MET A 1 120 ? -6.813 -10.198 1.029 1.00 96.06 120 MET A O 1
ATOM 890 N N . ILE A 1 121 ? -6.704 -11.470 -0.813 1.00 96.56 121 ILE A N 1
ATOM 891 C CA . ILE A 1 121 ? -7.564 -12.543 -0.288 1.00 96.56 121 ILE A CA 1
ATOM 892 C C . ILE A 1 121 ? -6.967 -13.136 0.990 1.00 96.56 121 ILE A C 1
ATOM 894 O O . ILE A 1 121 ? -7.705 -13.376 1.938 1.00 96.56 121 ILE A O 1
ATOM 898 N N . ALA A 1 122 ? -5.643 -13.305 1.055 1.00 95.31 122 ALA A N 1
ATOM 899 C CA . ALA A 1 122 ? -4.965 -13.807 2.249 1.00 95.31 122 ALA A CA 1
ATOM 900 C C . ALA A 1 122 ? -5.106 -12.895 3.488 1.00 95.31 122 ALA A C 1
ATOM 902 O O . ALA A 1 122 ? -4.848 -13.347 4.603 1.00 95.31 122 ALA A O 1
ATOM 903 N N . LEU A 1 123 ? -5.497 -11.627 3.309 1.00 93.62 123 LEU A N 1
ATOM 904 C CA . LEU A 1 123 ? -5.701 -10.651 4.387 1.00 93.62 123 LEU A CA 1
ATOM 905 C C . LEU A 1 123 ? -7.167 -10.461 4.780 1.00 93.62 123 LEU A C 1
ATOM 907 O O . LEU A 1 123 ? -7.449 -9.871 5.828 1.00 93.62 123 LEU A O 1
ATOM 911 N N . LEU A 1 124 ? -8.102 -10.894 3.937 1.00 91.94 124 LEU A N 1
ATOM 912 C CA . LEU A 1 124 ? -9.521 -10.763 4.228 1.00 91.94 124 LEU A CA 1
ATOM 913 C C . LEU A 1 124 ? -9.942 -11.812 5.268 1.00 91.94 124 LEU A C 1
ATOM 915 O O . LEU A 1 124 ? -9.418 -12.928 5.267 1.00 91.94 124 LEU A O 1
ATOM 919 N N . PRO A 1 125 ? -10.877 -11.473 6.172 1.00 87.75 125 PRO A N 1
ATOM 920 C CA . PRO A 1 125 ? -11.473 -12.465 7.055 1.00 87.75 125 PRO A CA 1
ATOM 921 C C . PRO A 1 125 ? -12.146 -13.573 6.229 1.00 87.75 125 PRO A C 1
ATOM 923 O O . PRO A 1 125 ? -12.678 -13.306 5.149 1.00 87.75 125 PRO A O 1
ATOM 926 N N . ALA A 1 126 ? -12.080 -14.800 6.751 1.00 75.31 126 ALA A N 1
ATOM 927 C CA . ALA A 1 126 ? -12.664 -15.997 6.143 1.00 75.31 126 ALA A CA 1
ATOM 928 C C . ALA A 1 126 ? -14.200 -15.979 6.134 1.00 75.31 126 ALA A C 1
ATOM 930 O O . ALA A 1 126 ? -14.793 -15.395 7.072 1.00 75.31 126 ALA A O 1
#

Sequence (126 aa):
MKNIDDPHTNPIFEYSVQRNVLHEKPNSPFIQATYQTNLGTLVSNHPNATIYAMGVLNATSGGGAGETRTTINGRISAAATAVGSPVVYVDTTGWIDPATDTSDGVHPTAAGQLKIRDAMIALLPA

pLDDT: mean 83.59, std 21.21, range [32.75, 98.56]

Secondary structure (DSSP, 8-state):
---TT-TTS-HHHHHHHHHHHHHS-TT-THHHHHHHHHHHHHHHH-TT--EEEEPPPP-SSGGGSHHHHHHHHHHHHHHHHHH-TTEEEE--TTS--HHHHBSSSSSB-HHHHHHHHHHHHTTS--